Protein 4A6Q (pdb70)

Structure (mmCIF, N/CA/C/O backbone):
data_4A6Q
#
_entry.id   4A6Q
#
_cell.length_a   50.368
_cell.length_b   73.631
_cell.length_c   86.704
_cell.angle_alpha   90.00
_cell.angle_beta   90.00
_cell.angle_gamma   90.00
#
_symmetry.space_group_name_H-M   'I 2 2 2'
#
loop_
_entity.id
_entity.type
_entity.pdbx_description
1 polymer 'HISTONE DEACETYLASE COMPLEX SUBUNIT SAP18'
2 non-polymer 'ISOPROPYL ALCOHOL'
3 non-polymer (4S)-2-METHYL-2,4-PENTANEDIOL
4 water water
#
loop_
_atom_site.group_PDB
_atom_site.id
_atom_site.type_symbol
_atom_site.label_atom_id
_atom_site.label_alt_id
_atom_site.label_comp_id
_atom_site.label_asym_id
_atom_site.label_entity_id
_atom_site.label_seq_id
_atom_site.pdbx_PDB_ins_code
_atom_site.Cartn_x
_atom_site.Cartn_y
_atom_site.Cartn_z
_atom_site.occupancy
_atom_site.B_iso_or_equiv
_atom_site.auth_seq_id
_atom_site.auth_comp_id
_atom_site.auth_asym_id
_atom_site.auth_atom_id
_atom_site.pdbx_PDB_model_num
ATOM 1 N N . GLY A 1 1 ? 14.597 52.274 42.686 1.00 42.55 1 GLY A N 1
ATOM 2 C CA . GLY A 1 1 ? 15.459 52.680 41.585 1.00 41.13 1 GLY A CA 1
ATOM 3 C C . GLY A 1 1 ? 15.378 54.158 41.239 1.00 40.01 1 GLY A C 1
ATOM 4 O O . GLY A 1 1 ? 14.542 54.881 41.791 1.00 41.12 1 GLY A O 1
ATOM 5 N N . PRO A 1 2 ? 16.253 54.615 40.324 1.00 35.11 2 PRO A N 1
ATOM 6 C CA . PRO A 1 2 ? 16.268 56.000 39.844 1.00 35.05 2 PRO A CA 1
ATOM 7 C C . PRO A 1 2 ? 14.925 56.414 39.255 1.00 31.39 2 PRO A C 1
ATOM 8 O O . PRO A 1 2 ? 14.196 55.605 38.647 1.00 28.32 2 PRO A O 1
ATOM 12 N N . ASP A 1 3 ? 14.575 57.668 39.492 1.00 30.01 3 ASP A N 1
ATOM 13 C CA . ASP A 1 3 ? 13.308 58.161 39.003 1.00 33.08 3 ASP A CA 1
ATOM 14 C C . ASP A 1 3 ? 13.489 58.979 37.753 1.00 21.06 3 ASP A C 1
ATOM 15 O O . ASP A 1 3 ? 14.504 59.652 37.533 1.00 20.67 3 ASP A O 1
ATOM 20 N N . SER A 1 4 ? 12.447 58.938 36.951 1.00 24.27 4 SER A N 1
ATOM 21 C CA . SER A 1 4 ? 12.341 59.831 35.837 1.00 19.94 4 SER A CA 1
ATOM 22 C C . SER A 1 4 ? 12.124 61.235 36.361 1.00 19.32 4 SER A C 1
ATOM 23 O O . SER A 1 4 ? 11.576 61.429 37.463 1.00 20.73 4 SER A O 1
ATOM 39 N N . ARG A 1 6 ? 11.542 65.646 35.098 1.00 18.84 6 ARG A N 1
ATOM 40 C CA . ARG A 1 6 ? 11.434 66.671 34.109 1.00 16.94 6 ARG A CA 1
ATOM 41 C C . ARG A 1 6 ? 12.791 67.340 33.872 1.00 19.20 6 ARG A C 1
ATOM 42 O O . ARG A 1 6 ? 13.533 67.600 34.813 1.00 22.60 6 ARG A O 1
ATOM 50 N N . VAL A 1 7 ? 13.133 67.566 32.616 1.00 16.06 7 VAL A N 1
ATOM 51 C CA . VAL A 1 7 ? 14.365 68.270 32.237 1.00 16.95 7 VAL A CA 1
ATOM 52 C C . VAL A 1 7 ? 14.384 69.735 32.727 1.00 22.51 7 VAL A C 1
ATOM 53 O O . VAL A 1 7 ? 13.378 70.423 32.621 1.00 23.81 7 VAL A O 1
ATOM 57 N N . THR A 1 8 ? 15.510 70.191 33.291 1.00 26.60 8 THR A N 1
ATOM 58 C CA . THR A 1 8 ? 15.644 71.597 33.711 1.00 28.19 8 THR A CA 1
ATOM 59 C C . THR A 1 8 ? 15.793 72.516 32.497 1.00 29.96 8 THR A C 1
ATOM 60 O O . THR A 1 8 ? 16.183 72.068 31.421 1.00 29.55 8 THR A O 1
ATOM 64 N N . GLN A 1 9 ? 15.501 73.805 32.663 1.00 34.50 9 GLN A N 1
ATOM 65 C CA . GLN A 1 9 ? 15.494 74.723 31.528 1.00 37.40 9 GLN A CA 1
ATOM 66 C C . GLN A 1 9 ? 16.813 74.796 30.753 1.00 36.27 9 GLN A C 1
ATOM 67 O O . GLN A 1 9 ? 16.808 74.982 29.544 1.00 36.43 9 GLN A O 1
ATOM 69 N N . GLU A 1 10 ? 17.936 74.634 31.445 1.00 39.25 10 GLU A N 1
ATOM 70 C CA . GLU A 1 10 ? 19.240 74.780 30.804 1.00 38.98 10 GLU A CA 1
ATOM 71 C C . GLU A 1 10 ? 19.531 73.632 29.845 1.00 36.03 10 GLU A C 1
ATOM 72 O O . GLU A 1 10 ? 20.278 73.791 28.878 1.00 37.59 10 GLU A O 1
ATOM 74 N N . GLU A 1 11 ? 18.916 72.480 30.107 1.00 26.74 11 GLU A N 1
ATOM 75 C CA . GLU A 1 11 ? 19.157 71.282 29.320 1.00 29.75 11 GLU A CA 1
ATOM 76 C C . GLU A 1 11 ? 18.044 70.978 28.326 1.00 25.52 11 GLU A C 1
ATOM 77 O O . GLU A 1 11 ? 18.072 69.934 27.669 1.00 28.39 11 GLU A O 1
ATOM 83 N N . ILE A 1 12 ? 17.079 71.890 28.206 1.00 24.57 12 ILE A N 1
ATOM 84 C CA . ILE A 1 12 ? 15.966 71.695 27.267 1.00 26.20 12 ILE A CA 1
ATOM 85 C C . ILE A 1 12 ? 16.451 71.704 25.820 1.00 26.21 12 ILE A C 1
ATOM 86 O O . ILE A 1 12 ? 17.172 72.622 25.416 1.00 30.98 12 ILE A O 1
ATOM 91 N N . LYS A 1 13 ? 16.061 70.692 25.050 1.00 22.83 13 LYS A N 1
ATOM 92 C CA . LYS A 1 13 ? 16.412 70.595 23.633 1.00 24.25 13 LYS A CA 1
ATOM 93 C C . LYS A 1 13 ? 15.490 71.487 22.798 1.00 25.17 13 LYS A C 1
ATOM 94 O O . LYS A 1 13 ? 14.293 71.219 22.701 1.00 23.02 13 LYS A O 1
ATOM 96 N N . LYS A 1 14 ? 16.045 72.540 22.199 1.00 25.12 14 LYS A N 1
ATOM 97 C CA . LYS A 1 14 ? 15.255 73.508 21.432 1.00 24.87 14 LYS A CA 1
ATOM 98 C C . LYS A 1 14 ? 15.269 73.199 19.930 1.00 25.59 14 LYS A C 1
ATOM 99 O O . LYS A 1 14 ? 16.262 72.690 19.405 1.00 29.63 14 LYS A O 1
ATOM 101 N N . GLU A 1 15 ? 14.179 73.514 19.237 1.00 22.39 15 GLU A N 1
ATOM 102 C CA . GLU A 1 15 ? 14.145 73.434 17.775 1.00 20.80 15 GLU A CA 1
ATOM 103 C C . GLU A 1 15 ? 15.023 74.528 17.157 1.00 21.83 15 GLU A C 1
ATOM 104 O O . GLU A 1 15 ? 15.298 75.543 17.791 1.00 23.39 15 GLU A O 1
ATOM 110 N N . PRO A 1 16 ? 15.481 74.318 15.908 1.00 24.27 16 PRO A N 1
ATOM 111 C CA . PRO A 1 16 ? 16.194 75.366 15.159 1.00 24.47 16 PRO A CA 1
ATOM 112 C C . PRO A 1 16 ? 15.337 76.633 15.011 1.00 22.28 16 PRO A C 1
ATOM 113 O O . PRO A 1 16 ? 14.102 76.536 14.955 1.00 22.48 16 PRO A O 1
ATOM 117 N N . GLU A 1 17 ? 15.968 77.805 14.964 1.00 22.05 17 GLU A N 1
ATOM 118 C CA . GLU A 1 17 ? 15.185 79.021 14.784 1.00 21.71 17 GLU A CA 1
ATOM 119 C C . GLU A 1 17 ? 14.530 79.021 13.397 1.00 18.23 17 GLU A C 1
ATOM 120 O O . GLU A 1 17 ? 15.017 78.386 12.447 1.00 20.67 17 GLU A O 1
ATOM 126 N N . LYS A 1 18 ? 13.414 79.732 13.303 1.00 19.29 18 LYS A N 1
ATOM 127 C CA . LYS A 1 18 ? 12.594 79.740 12.106 1.00 18.96 18 LYS A CA 1
ATOM 128 C C . LYS A 1 18 ? 12.413 81.169 11.644 1.00 16.47 18 LYS A C 1
ATOM 129 O O . LYS A 1 18 ? 12.458 82.105 12.441 1.00 18.19 18 LYS A O 1
ATOM 135 N N . PRO A 1 19 ? 12.219 81.362 10.334 1.00 17.89 19 PRO A N 1
ATOM 136 C CA . PRO A 1 19 ? 11.940 82.720 9.877 1.00 14.36 19 PRO A CA 1
ATOM 137 C C . PRO A 1 19 ? 10.584 83.203 10.354 1.00 14.97 19 PRO A C 1
ATOM 138 O O . PRO A 1 19 ? 9.711 82.394 10.603 1.00 19.84 19 PRO A O 1
ATOM 142 N N . ILE A 1 20 ? 10.435 84.514 10.452 1.00 13.38 20 ILE A N 1
ATOM 143 C CA . ILE A 1 20 ? 9.152 85.161 10.779 1.00 12.90 20 ILE A CA 1
ATOM 144 C C . ILE A 1 20 ? 8.346 85.388 9.507 1.00 15.41 20 ILE A C 1
ATOM 145 O O . ILE A 1 20 ? 8.900 85.733 8.466 1.00 16.36 20 ILE A O 1
ATOM 150 N N . ASP A 1 21 ? 7.025 85.174 9.568 1.00 15.35 21 ASP A N 1
ATOM 151 C CA . ASP A 1 21 ? 6.151 85.546 8.445 1.00 13.70 21 ASP A CA 1
ATOM 152 C C . ASP A 1 21 ? 5.904 87.042 8.572 1.00 14.30 21 ASP A C 1
ATOM 153 O O . ASP A 1 21 ? 4.997 87.476 9.271 1.00 14.03 21 ASP A O 1
ATOM 158 N N . ARG A 1 22 ? 6.758 87.840 7.945 1.00 11.79 22 ARG A N 1
ATOM 159 C CA . ARG A 1 22 ? 6.744 89.281 8.121 1.00 10.94 22 ARG A CA 1
ATOM 160 C C . ARG A 1 22 ? 5.468 89.929 7.595 1.00 15.23 22 ARG A C 1
ATOM 161 O O . ARG A 1 22 ? 5.006 90.960 8.104 1.00 17.16 22 ARG A O 1
ATOM 169 N N . GLU A 1 23 ? 4.871 89.307 6.587 1.00 14.59 23 GLU A N 1
ATOM 170 C CA . GLU A 1 23 ? 3.616 89.836 6.063 1.00 16.18 23 GLU A CA 1
ATOM 171 C C . GLU A 1 23 ? 2.470 89.733 7.071 1.00 17.77 23 GLU A C 1
ATOM 172 O O . GLU A 1 23 ? 1.538 90.529 7.020 1.00 22.03 23 GLU A O 1
ATOM 174 N N . LYS A 1 24 ? 2.522 88.750 7.956 1.00 11.96 24 LYS A N 1
ATOM 175 C CA . LYS A 1 24 ? 1.437 88.544 8.932 1.00 9.38 24 LYS A CA 1
ATOM 176 C C . LYS A 1 24 ? 1.828 88.935 10.349 1.00 10.95 24 LYS A C 1
ATOM 177 O O . LYS A 1 24 ? 1.107 88.653 11.267 1.00 12.45 24 LYS A O 1
ATOM 183 N N . THR A 1 25 ? 2.961 89.599 10.525 1.00 11.44 25 THR A N 1
ATOM 184 C CA . THR A 1 25 ? 3.426 89.965 11.866 1.00 9.91 25 THR A CA 1
ATOM 185 C C . THR A 1 25 ? 3.677 91.458 11.883 1.00 9.17 25 THR A C 1
ATOM 186 O O . THR A 1 25 ? 4.416 91.973 11.042 1.00 12.84 25 THR A O 1
ATOM 190 N N . CYS A 1 26 ? 3.065 92.169 12.813 1.00 10.99 26 CYS A N 1
ATOM 191 C CA A CYS A 1 26 ? 3.323 93.596 12.917 0.50 10.89 26 CYS A CA 1
ATOM 192 C CA B CYS A 1 26 ? 3.324 93.607 12.956 0.50 10.92 26 CYS A CA 1
ATOM 193 C C . CYS A 1 26 ? 4.781 93.794 13.327 1.00 11.70 26 CYS A C 1
ATOM 194 O O . CYS A 1 26 ? 5.294 93.097 14.201 1.00 13.28 26 CYS A O 1
ATOM 199 N N . PRO A 1 27 ? 5.476 94.740 12.671 1.00 13.12 27 PRO A N 1
ATOM 200 C CA . PRO A 1 27 ? 6.873 94.948 13.053 1.00 11.45 27 PRO A CA 1
ATOM 201 C C . PRO A 1 27 ? 7.004 95.565 14.442 1.00 12.45 27 PRO A C 1
ATOM 202 O O . PRO A 1 27 ? 6.086 96.227 14.964 1.00 13.04 27 PRO A O 1
ATOM 206 N N . LEU A 1 28 ? 8.163 95.319 15.038 1.00 11.42 28 LEU A N 1
ATOM 207 C CA . LEU A 1 28 ? 8.538 95.921 16.288 1.00 11.65 28 LEU A CA 1
ATOM 208 C C . LEU A 1 28 ? 9.296 97.218 16.015 1.00 10.16 28 LEU A C 1
ATOM 209 O O . LEU A 1 28 ? 9.880 97.396 14.938 1.00 11.01 28 LEU A O 1
ATOM 214 N N . LEU A 1 29 ? 9.261 98.124 16.964 1.00 11.97 29 LEU A N 1
ATOM 215 C CA . LEU A 1 29 ? 10.024 99.361 16.856 1.00 10.66 29 LEU A CA 1
ATOM 216 C C . LEU A 1 29 ? 11.329 99.141 17.606 1.00 11.32 29 LEU A C 1
ATOM 217 O O . LEU A 1 29 ? 11.337 98.957 18.826 1.00 14.40 29 LEU A O 1
ATOM 222 N N . LEU A 1 30 ? 12.434 99.164 16.862 1.00 11.64 30 LEU A N 1
ATOM 223 C CA . LEU A 1 30 ? 13.774 98.931 17.417 1.00 12.16 30 LEU A CA 1
ATOM 224 C C . LEU A 1 30 ? 14.486 100.277 17.598 1.00 10.83 30 LEU A C 1
ATOM 225 O O . LEU A 1 30 ? 14.566 101.047 16.671 1.00 12.41 30 LEU A O 1
ATOM 230 N N . ARG A 1 31 ? 14.991 100.533 18.801 1.00 10.64 31 ARG A N 1
ATOM 231 C CA . ARG A 1 31 ? 15.727 101.775 19.097 1.00 9.98 31 ARG A CA 1
ATOM 232 C C . ARG A 1 31 ? 17.220 101.455 19.086 1.00 13.02 31 ARG A C 1
ATOM 233 O O . ARG A 1 31 ? 17.689 100.604 19.859 1.00 12.26 31 ARG A O 1
ATOM 241 N N . VAL A 1 32 ? 17.940 102.092 18.168 1.00 11.34 32 VAL A N 1
ATOM 242 C CA . VAL A 1 32 ? 19.361 101.801 17.947 1.00 10.15 32 VAL A CA 1
ATOM 243 C C . VAL A 1 32 ? 20.177 103.021 18.321 1.00 13.01 32 VAL A C 1
ATOM 244 O O . VAL A 1 32 ? 19.885 104.130 17.881 1.00 15.59 32 VAL A O 1
ATOM 248 N N . PHE A 1 33 ? 21.169 102.819 19.178 1.00 9.99 33 PHE A N 1
ATOM 249 C CA . PHE A 1 33 ? 22.064 103.876 19.566 1.00 7.87 33 PHE A CA 1
ATOM 250 C C . PHE A 1 33 ? 23.401 103.539 18.961 1.00 9.90 33 PHE A C 1
ATOM 251 O O . PHE A 1 33 ? 23.708 102.361 18.790 1.00 11.88 33 PHE A O 1
ATOM 259 N N . THR A 1 34 ? 24.152 104.564 18.610 1.00 10.42 34 THR A N 1
ATOM 260 C CA . THR A 1 34 ? 25.431 104.335 17.925 1.00 9.36 34 THR A CA 1
ATOM 261 C C . THR A 1 34 ? 26.531 105.181 18.552 1.00 10.12 34 THR A C 1
ATOM 262 O O . THR A 1 34 ? 26.273 106.236 19.135 1.00 12.71 34 THR A O 1
ATOM 266 N N . THR A 1 35 ? 27.766 104.698 18.436 1.00 10.78 35 THR A N 1
ATOM 267 C CA . THR A 1 35 ? 28.921 105.497 18.839 1.00 10.42 35 THR A CA 1
ATOM 268 C C . THR A 1 35 ? 29.959 105.527 17.739 1.00 11.14 35 THR A C 1
ATOM 269 O O . THR A 1 35 ? 29.963 104.673 16.847 1.00 12.07 35 THR A O 1
ATOM 273 N N . ASN A 1 36 ? 30.849 106.524 17.828 1.00 10.18 36 ASN A N 1
ATOM 274 C CA . ASN A 1 36 ? 32.049 106.551 16.966 1.00 13.33 36 ASN A CA 1
ATOM 275 C C . ASN A 1 36 ? 33.346 106.795 17.728 1.00 15.65 36 ASN A C 1
ATOM 276 O O . ASN A 1 36 ? 34.338 107.220 17.144 1.00 18.80 36 ASN A O 1
ATOM 281 N N . ASN A 1 37 ? 33.337 106.497 19.021 1.00 14.89 37 ASN A N 1
ATOM 282 C CA . ASN A 1 37 ? 34.514 106.679 19.872 1.00 15.51 37 ASN A CA 1
ATOM 283 C C . ASN A 1 37 ? 35.298 105.405 20.100 1.00 19.99 37 ASN A C 1
ATOM 284 O O . ASN A 1 37 ? 36.289 105.396 20.835 1.00 21.84 37 ASN A O 1
ATOM 289 N N . GLY A 1 38 ? 34.843 104.314 19.520 1.00 16.57 38 GLY A N 1
ATOM 290 C CA . GLY A 1 38 ? 35.534 103.044 19.664 1.00 18.10 38 GLY A CA 1
ATOM 291 C C . GLY A 1 38 ? 35.014 102.110 20.741 1.00 21.64 38 GLY A C 1
ATOM 292 O O . GLY A 1 38 ? 35.582 101.033 20.951 1.00 24.33 38 GLY A O 1
ATOM 293 N N . ARG A 1 39 ? 33.953 102.504 21.438 1.00 16.59 39 ARG A N 1
ATOM 294 C CA . ARG A 1 39 ? 33.392 101.632 22.461 1.00 20.19 39 ARG A CA 1
ATOM 295 C C . ARG A 1 39 ? 31.901 101.795 22.560 1.00 16.25 39 ARG A C 1
ATOM 296 O O . ARG A 1 39 ? 31.340 102.741 22.005 1.00 14.65 39 ARG A O 1
ATOM 304 N N . HIS A 1 40 ? 31.261 100.837 23.221 1.00 14.44 40 HIS A N 1
ATOM 305 C CA . HIS A 1 40 ? 29.835 100.963 23.478 1.00 13.16 40 HIS A CA 1
ATOM 306 C C . HIS A 1 40 ? 29.532 102.115 24.420 1.00 13.61 40 HIS A C 1
ATOM 307 O O . HIS A 1 40 ? 30.386 102.565 25.194 1.00 14.66 40 HIS A O 1
ATOM 314 N N . HIS A 1 41 ? 28.307 102.602 24.360 1.00 11.84 41 HIS A N 1
ATOM 315 C CA . HIS A 1 41 ? 27.824 103.487 25.383 1.00 11.85 41 HIS A CA 1
ATOM 316 C C . HIS A 1 41 ? 27.997 102.821 26.755 1.00 15.40 41 HIS A C 1
ATOM 317 O O . HIS A 1 41 ? 27.860 101.602 26.895 1.00 15.05 41 HIS A O 1
ATOM 324 N N . ARG A 1 42 ? 28.305 103.637 27.747 1.00 16.85 42 ARG A N 1
ATOM 325 C CA . ARG A 1 42 ? 28.389 103.152 29.115 1.00 17.96 42 ARG A CA 1
ATOM 326 C C . ARG A 1 42 ? 26.989 103.016 29.707 1.00 17.03 42 ARG A C 1
ATOM 327 O O . ARG A 1 42 ? 26.064 103.704 29.280 1.00 16.26 42 ARG A O 1
ATOM 343 N N . ASP A 1 44 ? 25.915 104.008 32.522 1.00 18.21 44 ASP A N 1
ATOM 344 C CA . ASP A 1 44 ? 25.496 105.269 33.127 1.00 22.45 44 ASP A CA 1
ATOM 345 C C . ASP A 1 44 ? 24.759 106.181 32.141 1.00 24.36 44 ASP A C 1
ATOM 346 O O . ASP A 1 44 ? 24.030 107.081 32.547 1.00 29.12 44 ASP A O 1
ATOM 351 N N . GLU A 1 45 ? 24.925 105.940 30.844 1.00 21.06 45 GLU A N 1
ATOM 352 C CA . GLU A 1 45 ? 24.235 106.738 29.840 1.00 20.89 45 GLU A CA 1
ATOM 353 C C . GLU A 1 45 ? 22.795 106.244 29.641 1.00 22.13 45 GLU A C 1
ATOM 354 O O . GLU A 1 45 ? 22.032 106.861 28.910 1.00 24.04 45 GLU A O 1
ATOM 360 N N . PHE A 1 46 ? 22.445 105.125 30.276 1.00 19.75 46 PHE A N 1
ATOM 361 C CA . PHE A 1 46 ? 21.078 104.584 30.221 1.00 18.46 46 PHE A CA 1
ATOM 362 C C . PHE A 1 46 ? 20.371 104.620 31.588 1.00 25.58 46 PHE A C 1
ATOM 363 O O . PHE A 1 46 ? 19.289 104.037 31.770 1.00 26.08 46 PHE A O 1
ATOM 371 N N . SER A 1 47 ? 20.966 105.333 32.540 1.00 23.49 47 SER A N 1
ATOM 372 C CA . SER A 1 47 ? 20.460 105.342 33.902 1.00 22.27 47 SER A CA 1
ATOM 373 C C . SER A 1 47 ? 19.504 106.504 34.170 1.00 23.67 47 SER A C 1
ATOM 374 O O . SER A 1 47 ? 19.394 107.438 33.376 1.00 21.67 47 SER A O 1
ATOM 377 N N . ARG A 1 48 ? 18.829 106.421 35.312 1.00 23.97 48 ARG A N 1
ATOM 378 C CA . ARG A 1 48 ? 17.977 107.497 35.823 1.00 28.53 48 ARG A CA 1
ATOM 379 C C . ARG A 1 48 ? 16.929 107.948 34.830 1.00 29.97 48 ARG A C 1
ATOM 380 O O . ARG A 1 48 ? 16.601 109.134 34.770 1.00 33.48 48 ARG A O 1
ATOM 388 N N . GLY A 1 49 ? 16.409 107.007 34.045 1.00 31.19 49 GLY A N 1
ATOM 389 C CA . GLY A 1 49 ? 15.374 107.304 33.075 1.00 29.88 49 GLY A CA 1
ATOM 390 C C . GLY A 1 49 ? 15.853 107.939 31.778 1.00 27.54 49 GLY A C 1
ATOM 391 O O . GLY A 1 49 ? 15.039 108.368 30.968 1.00 29.44 49 GLY A O 1
ATOM 392 N N . ASN A 1 50 ? 17.168 108.002 31.574 1.00 21.43 50 ASN A N 1
ATOM 393 C CA . ASN A 1 50 ? 17.692 108.646 30.368 1.00 22.90 50 ASN A CA 1
ATOM 394 C C . ASN A 1 50 ? 18.220 107.663 29.336 1.00 22.06 50 ASN A C 1
ATOM 395 O O . ASN A 1 50 ? 18.538 106.527 29.658 1.00 21.21 50 ASN A O 1
ATOM 400 N N . VAL A 1 51 ? 18.295 108.119 28.088 1.00 18.41 51 VAL A N 1
ATOM 401 C CA . VAL A 1 51 ? 18.988 107.406 27.020 1.00 16.60 51 VAL A CA 1
ATOM 402 C C . VAL A 1 51 ? 19.869 108.444 26.323 1.00 16.80 51 VAL A C 1
ATOM 403 O O . VAL A 1 51 ? 19.641 109.649 26.498 1.00 17.54 51 VAL A O 1
ATOM 407 N N . PRO A 1 52 ? 20.872 107.999 25.546 1.00 17.14 52 PRO A N 1
ATOM 408 C CA . PRO A 1 52 ? 21.645 108.950 24.719 1.00 17.41 52 PRO A CA 1
ATOM 409 C C . PRO A 1 52 ? 20.728 109.833 23.856 1.00 15.23 52 PRO A C 1
ATOM 410 O O . PRO A 1 52 ? 19.666 109.407 23.437 1.00 17.15 52 PRO A O 1
ATOM 414 N N . SER A 1 53 ? 21.141 111.079 23.633 1.00 16.22 53 SER A N 1
ATOM 415 C CA . SER A 1 53 ? 20.312 112.077 22.963 1.00 17.05 53 SER A CA 1
ATOM 416 C C . SER A 1 53 ? 20.324 111.943 21.439 1.00 16.68 53 SER A C 1
ATOM 417 O O . SER A 1 53 ? 19.713 112.755 20.746 1.00 17.04 53 SER A O 1
ATOM 420 N N . SER A 1 54 ? 21.016 110.939 20.906 1.00 15.22 54 SER A N 1
ATOM 421 C CA . SER A 1 54 ? 20.919 110.587 19.493 1.00 12.90 54 SER A CA 1
ATOM 422 C C . SER A 1 54 ? 20.508 109.126 19.375 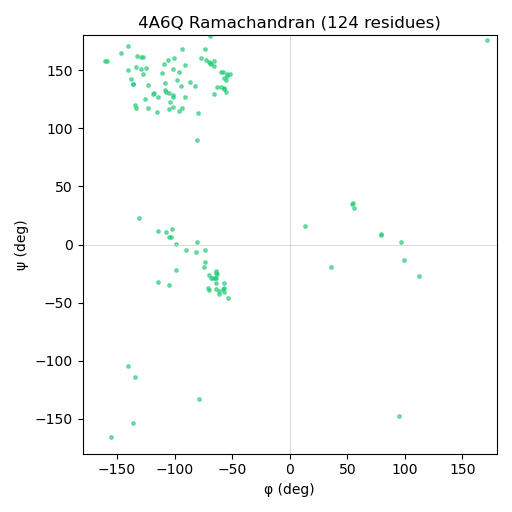1.00 15.83 54 SER A C 1
ATOM 423 O O . SER A 1 54 ? 21.013 108.291 20.113 1.00 16.77 54 SER A O 1
ATOM 426 N N . GLU A 1 55 ? 19.583 108.838 18.458 1.00 14.45 55 GLU A N 1
ATOM 427 C CA . GLU A 1 55 ? 19.140 107.465 18.222 1.00 13.82 55 GLU A CA 1
ATOM 428 C C . GLU A 1 55 ? 18.515 107.304 16.849 1.00 13.71 55 GLU A C 1
ATOM 429 O O . GLU A 1 55 ? 18.075 108.270 16.242 1.00 16.48 55 GLU A O 1
ATOM 435 N N . LEU A 1 56 ? 18.500 106.060 16.355 1.00 10.67 56 LEU A N 1
ATOM 436 C CA . LEU A 1 56 ? 17.877 105.725 15.080 1.00 11.02 56 LEU A CA 1
ATOM 437 C C . LEU A 1 56 ? 16.758 104.744 15.389 1.00 12.47 56 LEU A C 1
ATOM 438 O O . LEU A 1 56 ? 16.980 103.766 16.073 1.00 15.78 56 LEU A O 1
ATOM 443 N N . GLN A 1 57 ? 15.561 104.983 14.875 1.00 11.74 57 GLN A N 1
ATOM 444 C CA . GLN A 1 57 ? 14.468 104.040 15.093 1.00 13.47 57 GLN A CA 1
ATOM 445 C C . GLN A 1 57 ? 14.129 103.292 13.830 1.00 12.76 57 GLN A C 1
ATOM 446 O O . GLN A 1 57 ? 14.123 103.879 12.750 1.00 13.84 57 GLN A O 1
ATOM 452 N N . ILE A 1 58 ? 13.871 101.980 13.962 1.00 11.70 58 ILE A N 1
ATOM 453 C CA . ILE A 1 58 ? 13.688 101.108 12.798 1.00 10.44 58 ILE A CA 1
ATOM 454 C C . ILE A 1 58 ? 12.493 100.192 13.053 1.00 10.82 58 ILE A C 1
ATOM 455 O O . ILE A 1 58 ? 12.303 99.743 14.164 1.00 13.80 58 ILE A O 1
ATOM 460 N N . TYR A 1 59 ? 11.651 99.995 12.034 1.00 10.20 59 TYR A N 1
ATOM 461 C CA . TYR A 1 59 ? 10.624 98.966 12.112 1.00 11.80 59 TYR A CA 1
ATOM 462 C C . TYR A 1 59 ? 11.223 97.699 11.534 1.00 11.44 59 TYR A C 1
ATOM 463 O O . TYR A 1 59 ? 11.688 97.692 10.377 1.00 12.54 59 TYR A O 1
ATOM 472 N N . THR A 1 60 ? 11.167 96.603 12.280 1.00 11.87 60 THR A N 1
ATOM 473 C CA . THR A 1 60 ? 11.769 95.363 11.837 1.00 10.19 60 THR A CA 1
ATOM 474 C C . THR A 1 60 ? 11.069 94.205 12.524 1.00 11.86 60 THR A C 1
ATOM 475 O O . THR A 1 60 ? 9.996 94.384 13.105 1.00 11.48 60 THR A O 1
ATOM 479 N N . TRP A 1 61 ? 11.674 93.026 12.456 1.00 11.25 61 TRP A N 1
ATOM 480 C CA . TRP A 1 61 ? 11.096 91.800 12.999 1.00 10.18 61 TRP A CA 1
ATOM 481 C C . TRP A 1 61 ? 12.154 91.016 13.795 1.00 11.24 61 TRP A C 1
ATOM 482 O O . TRP A 1 61 ? 13.328 91.364 13.767 1.00 11.79 61 TRP A O 1
ATOM 501 N N . ASP A 1 63 ? 13.525 88.247 13.339 1.00 11.58 63 ASP A N 1
ATOM 502 C CA . ASP A 1 63 ? 14.551 87.583 12.507 1.00 13.49 63 ASP A CA 1
ATOM 503 C C . ASP A 1 63 ? 15.418 88.565 11.743 1.00 12.98 63 ASP A C 1
ATOM 504 O O . ASP A 1 63 ? 16.140 88.169 10.804 1.00 14.02 63 ASP A O 1
ATOM 509 N N . ALA A 1 64 ? 15.381 89.838 12.146 1.00 11.04 64 ALA A N 1
ATOM 510 C CA . ALA A 1 64 ? 16.329 90.801 11.609 1.00 11.56 64 ALA A CA 1
ATOM 511 C C . ALA A 1 64 ? 17.774 90.313 11.869 1.00 11.86 64 ALA A C 1
ATOM 512 O O . ALA A 1 64 ? 18.111 89.913 12.986 1.00 13.43 64 ALA A O 1
ATOM 514 N N . THR A 1 65 ? 18.621 90.409 10.845 1.00 9.98 65 THR A N 1
ATOM 515 C CA . THR A 1 65 ? 20.051 90.012 10.963 1.00 10.85 65 THR A CA 1
ATOM 516 C C . THR A 1 65 ? 20.946 91.216 11.146 1.00 10.79 65 THR A C 1
ATOM 517 O O . THR A 1 65 ? 20.565 92.358 10.842 1.00 10.88 65 THR A O 1
ATOM 521 N N . LEU A 1 66 ? 22.147 90.966 11.656 1.00 11.29 66 LEU A N 1
ATOM 522 C CA . LEU A 1 66 ? 23.068 92.087 11.814 1.00 11.04 66 LEU A CA 1
ATOM 523 C C . LEU A 1 66 ? 23.325 92.817 10.481 1.00 11.72 66 LEU A C 1
ATOM 524 O O . LEU A 1 66 ? 23.411 94.072 10.451 1.00 13.13 66 LEU A O 1
ATOM 529 N N . LYS A 1 67 ? 23.473 92.089 9.372 1.00 13.43 67 LYS A N 1
ATOM 530 C CA . LYS A 1 67 ? 23.707 92.713 8.063 1.00 16.16 67 LYS A CA 1
ATOM 531 C C . LYS A 1 67 ? 22.539 93.566 7.589 1.00 14.36 67 LYS A C 1
ATOM 532 O O . LYS A 1 67 ? 22.699 94.652 7.035 1.00 14.81 67 LYS A O 1
ATOM 538 N N . GLU A 1 68 ? 21.320 93.089 7.857 1.00 11.31 68 GLU A N 1
ATOM 539 C CA . GLU A 1 68 ? 20.143 93.852 7.499 1.00 13.51 68 GLU A CA 1
ATOM 540 C C . GLU A 1 68 ? 20.146 95.180 8.235 1.00 13.85 68 GLU A C 1
ATOM 541 O O . GLU A 1 68 ? 19.791 96.233 7.691 1.00 15.12 68 GLU A O 1
ATOM 547 N N . LEU A 1 69 ? 20.501 95.130 9.522 1.00 11.87 69 LEU A N 1
ATOM 548 C CA . LEU A 1 69 ? 20.508 96.345 10.308 1.00 13.41 69 LEU A CA 1
ATOM 549 C C . LEU A 1 69 ? 21.628 97.296 9.938 1.00 14.01 69 LEU A C 1
ATOM 550 O O . LEU A 1 69 ? 21.432 98.500 9.931 1.00 13.40 69 LEU A O 1
ATOM 555 N N . THR A 1 70 ? 22.803 96.776 9.609 1.00 13.91 70 THR A N 1
ATOM 556 C CA . THR A 1 70 ? 23.864 97.711 9.242 1.00 13.79 70 THR A CA 1
ATOM 557 C C . THR A 1 70 ? 23.565 98.415 7.921 1.00 13.23 70 THR A C 1
ATOM 558 O O . THR A 1 70 ? 23.961 99.551 7.730 1.00 13.27 70 THR A O 1
ATOM 562 N N . SER A 1 71 ? 22.831 97.764 7.027 1.00 15.76 71 SER A N 1
ATOM 563 C CA A SER A 1 71 ? 22.411 98.417 5.793 0.50 16.67 71 SER A CA 1
ATOM 564 C CA B SER A 1 71 ? 22.388 98.406 5.795 0.50 16.68 71 SER A CA 1
ATOM 565 C C . SER A 1 71 ? 21.601 99.681 6.076 1.00 17.99 71 SER A C 1
ATOM 566 O O . SER A 1 71 ? 21.789 100.705 5.410 1.00 18.50 71 SER A O 1
ATOM 571 N N . LEU A 1 72 ? 20.723 99.626 7.076 1.00 15.13 72 LEU A N 1
ATOM 572 C CA . LEU A 1 72 ? 19.941 100.806 7.441 1.00 14.26 72 LEU A CA 1
ATOM 573 C C . LEU A 1 72 ? 20.796 101.898 8.088 1.00 16.20 72 LEU A C 1
ATOM 574 O O . LEU A 1 72 ? 20.578 103.091 7.868 1.00 16.70 72 LEU A O 1
ATOM 579 N N . VAL A 1 73 ? 21.749 101.493 8.927 1.00 14.41 73 VAL A N 1
ATOM 580 C CA . VAL A 1 73 ? 22.644 102.453 9.547 1.00 15.60 73 VAL A CA 1
ATOM 581 C C . VAL A 1 73 ? 23.446 103.183 8.464 1.00 14.72 73 VAL A C 1
ATOM 582 O O . VAL A 1 73 ? 23.636 104.404 8.528 1.00 15.48 73 VAL A O 1
ATOM 586 N N . LYS A 1 74 ? 23.873 102.453 7.441 1.00 16.18 74 LYS A N 1
ATOM 587 C CA . LYS A 1 74 ? 24.648 103.079 6.359 1.00 17.38 74 LYS A CA 1
ATOM 588 C C . LYS A 1 74 ? 23.884 104.142 5.558 1.00 18.92 74 LYS A C 1
ATOM 589 O O . LYS A 1 74 ? 24.500 105.069 5.015 1.00 22.64 74 LYS A O 1
ATOM 595 N N . GLU A 1 75 ? 22.566 104.001 5.476 1.00 18.28 75 GLU A N 1
ATOM 596 C CA . GLU A 1 75 ? 21.695 104.998 4.852 1.00 19.00 75 GLU A CA 1
ATOM 597 C C . GLU A 1 75 ? 21.842 106.363 5.516 1.00 22.71 75 GLU A C 1
ATOM 598 O O . GLU A 1 75 ? 21.768 107.387 4.836 1.00 26.60 75 GLU A O 1
ATOM 604 N N . VAL A 1 76 ? 21.991 106.396 6.846 1.00 17.98 76 VAL A N 1
ATOM 605 C CA . VAL A 1 76 ? 22.036 107.687 7.525 1.00 18.97 76 VAL A CA 1
ATOM 606 C C . VAL A 1 76 ? 23.443 108.157 7.842 1.00 18.62 76 VAL A C 1
ATOM 607 O O . VAL A 1 76 ? 23.646 109.337 8.069 1.00 20.90 76 VAL A O 1
ATOM 611 N N . TYR A 1 77 ? 24.408 107.235 7.901 1.00 17.80 77 TYR A N 1
ATOM 612 C CA A TYR A 1 77 ? 25.790 107.586 8.187 0.50 18.79 77 TYR A CA 1
ATOM 613 C CA B TYR A 1 77 ? 25.797 107.604 8.163 0.50 18.34 77 TYR A CA 1
ATOM 614 C C . TYR A 1 77 ? 26.657 107.020 7.061 1.00 19.79 77 TYR A C 1
ATOM 615 O O . TYR A 1 77 ? 27.276 105.975 7.222 1.00 19.30 77 TYR A O 1
ATOM 632 N N . PRO A 1 78 ? 26.687 107.695 5.907 1.00 20.37 78 PRO A N 1
ATOM 633 C CA . PRO A 1 78 ? 27.308 107.137 4.699 1.00 22.56 78 PRO A CA 1
ATOM 634 C C . PRO A 1 78 ? 28.812 106.884 4.789 1.00 23.62 78 PRO A C 1
ATOM 635 O O . PRO A 1 78 ? 29.296 106.036 4.038 1.00 25.91 78 PRO A O 1
ATOM 639 N N . GLU A 1 79 ? 29.524 107.559 5.688 1.00 20.26 79 GLU A N 1
ATOM 640 C CA . GLU A 1 79 ? 30.957 107.316 5.854 1.00 26.87 79 GLU A CA 1
ATOM 641 C C . GLU A 1 79 ? 31.176 105.886 6.310 1.00 23.93 79 GLU A C 1
ATOM 642 O O . GLU A 1 79 ? 32.225 105.297 6.058 1.00 25.37 79 GLU A O 1
ATOM 644 N N . ALA A 1 80 ? 30.173 105.317 6.964 1.00 20.92 80 ALA A N 1
ATOM 645 C CA . ALA A 1 80 ? 30.279 103.947 7.441 1.00 19.04 80 ALA A CA 1
ATOM 646 C C . ALA A 1 80 ? 30.182 102.928 6.326 1.00 18.36 80 ALA A C 1
ATOM 647 O O . ALA A 1 80 ? 30.305 101.723 6.576 1.00 17.82 80 ALA A O 1
ATOM 649 N N . ARG A 1 81 ? 29.928 103.376 5.094 1.00 17.95 81 ARG A N 1
ATOM 650 C CA . ARG A 1 81 ? 29.937 102.443 3.966 1.00 19.27 81 ARG A CA 1
ATOM 651 C C . ARG A 1 81 ? 31.343 102.021 3.548 1.00 21.29 81 ARG A C 1
ATOM 652 O O . ARG A 1 81 ? 31.481 101.009 2.866 1.00 24.82 81 ARG A O 1
ATOM 660 N N . LYS A 1 82 ? 32.361 102.791 3.938 1.00 18.10 82 LYS A N 1
ATOM 661 C CA A LYS A 1 82 ? 33.726 102.526 3.494 0.50 19.70 82 LYS A CA 1
ATOM 662 C CA B LYS A 1 82 ? 33.741 102.528 3.513 0.50 19.63 82 LYS A CA 1
ATOM 663 C C . LYS A 1 82 ? 34.136 101.090 3.823 1.00 21.01 82 LYS A C 1
ATOM 664 O O . LYS A 1 82 ? 33.915 100.612 4.937 1.00 18.64 82 LYS A O 1
ATOM 675 N N . LYS A 1 83 ? 34.711 100.403 2.841 1.00 19.43 83 LYS A N 1
ATOM 676 C CA . LYS A 1 83 ? 35.040 98.991 2.981 1.00 17.89 83 LYS A CA 1
ATOM 677 C C . LYS A 1 83 ? 35.920 98.810 4.218 1.00 16.75 83 LYS A C 1
ATOM 678 O O . LYS A 1 83 ? 36.875 99.559 4.449 1.00 19.33 83 LYS A O 1
ATOM 680 N N . GLY A 1 84 ? 35.557 97.846 5.050 1.00 19.12 84 GLY A N 1
ATOM 681 C CA . GLY A 1 84 ? 36.344 97.620 6.242 1.00 14.84 84 GLY A CA 1
ATOM 682 C C . GLY A 1 84 ? 35.798 98.226 7.518 1.00 14.92 84 GLY A C 1
ATOM 683 O O . GLY A 1 84 ? 36.323 97.933 8.594 1.00 15.52 84 GLY A O 1
ATOM 684 N N . THR A 1 85 ? 34.820 99.116 7.400 1.00 13.05 85 THR A N 1
ATOM 685 C CA . THR A 1 85 ? 34.224 99.723 8.588 1.00 11.91 85 THR A CA 1
ATOM 686 C C . THR A 1 85 ? 33.632 98.623 9.454 1.00 15.76 85 THR A C 1
ATOM 687 O O . THR A 1 85 ? 32.973 97.732 8.951 1.00 14.06 85 THR A O 1
ATOM 691 N N . HIS A 1 86 ? 33.873 98.699 10.768 1.00 12.60 86 HIS A N 1
ATOM 692 C CA . HIS A 1 86 ? 33.496 97.636 11.687 1.00 12.35 86 HIS A CA 1
ATOM 693 C C . HIS A 1 86 ? 32.309 98.062 12.539 1.00 12.78 86 HIS A C 1
ATOM 694 O O . HIS A 1 86 ? 32.262 99.171 13.058 1.00 12.08 86 HIS A O 1
ATOM 701 N N . PHE A 1 87 ? 31.316 97.184 12.601 1.00 9.94 87 PHE A N 1
ATOM 702 C CA . PHE A 1 87 ? 30.127 97.430 13.419 1.00 11.03 87 PHE A CA 1
ATOM 703 C C . PHE A 1 87 ? 30.027 96.421 14.539 1.00 12.17 87 PHE A C 1
ATOM 704 O O . PHE A 1 87 ? 29.853 95.228 14.284 1.00 13.62 87 PHE A O 1
ATOM 712 N N . ASN A 1 88 ? 30.158 96.872 15.787 1.00 11.17 88 ASN A N 1
ATOM 713 C CA . ASN A 1 88 ? 30.110 95.971 16.921 1.00 10.57 88 ASN A CA 1
ATOM 714 C C . ASN A 1 88 ? 28.781 96.120 17.632 1.00 9.26 88 ASN A C 1
ATOM 715 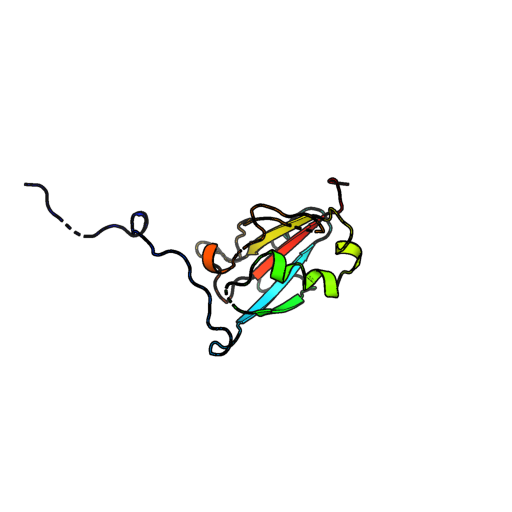O O . ASN A 1 88 ? 28.458 97.191 18.120 1.00 11.09 88 ASN A O 1
ATOM 720 N N . PHE A 1 89 ? 27.993 95.051 17.644 1.00 9.42 89 PHE A N 1
ATOM 721 C CA . PHE A 1 89 ? 26.623 95.119 18.202 1.00 8.29 89 PHE A CA 1
ATOM 722 C C . PHE A 1 89 ? 26.551 94.602 19.638 1.00 9.64 89 PHE A C 1
ATOM 723 O O . PHE A 1 89 ? 27.147 93.551 19.964 1.00 10.39 89 PHE A O 1
ATOM 731 N N . ALA A 1 90 ? 25.736 95.269 20.452 1.00 9.40 90 ALA A N 1
ATOM 732 C CA . ALA A 1 90 ? 25.455 94.822 21.804 1.00 8.66 90 ALA A CA 1
ATOM 733 C C . ALA A 1 90 ? 23.985 95.065 22.107 1.00 9.93 90 ALA A C 1
ATOM 734 O O . ALA A 1 90 ? 23.412 96.011 21.579 1.00 11.48 90 ALA A O 1
ATOM 736 N N . ILE A 1 91 ? 23.398 94.238 22.966 1.00 9.94 91 ILE A N 1
ATOM 737 C CA . ILE A 1 91 ? 22.023 94.470 23.438 1.00 7.09 91 ILE A CA 1
ATOM 738 C C . ILE A 1 91 ? 22.096 95.081 24.822 1.00 8.63 91 ILE A C 1
ATOM 739 O O . ILE A 1 91 ? 22.868 94.631 25.681 1.00 10.90 91 ILE A O 1
ATOM 744 N N . VAL A 1 92 ? 21.384 96.191 24.993 1.00 8.57 92 VAL A N 1
ATOM 745 C CA . VAL A 1 92 ? 21.279 96.881 26.274 1.00 7.61 92 VAL A CA 1
ATOM 746 C C . VAL A 1 92 ? 19.908 96.555 26.850 1.00 10.67 92 VAL A C 1
ATOM 747 O O . VAL A 1 92 ? 18.892 96.811 26.204 1.00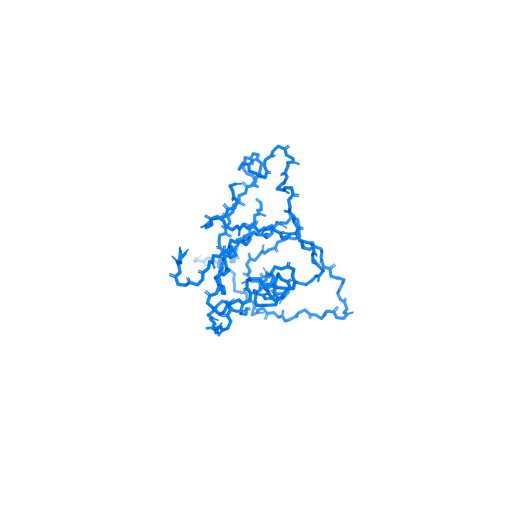 10.43 92 VAL A O 1
ATOM 751 N N . PHE A 1 93 ? 19.865 95.981 28.047 1.00 10.31 93 PHE A N 1
ATOM 752 C CA . PHE A 1 93 ? 18.645 95.406 28.581 1.00 10.23 93 PHE A CA 1
ATOM 753 C C . PHE A 1 93 ? 18.508 95.704 30.048 1.00 11.61 93 PHE A C 1
ATOM 754 O O . PHE A 1 93 ? 19.476 95.933 30.755 1.00 12.31 93 PHE A O 1
ATOM 775 N N . ASP A 1 95 ? 18.349 95.796 33.904 1.00 11.87 95 ASP A N 1
ATOM 776 C CA . ASP A 1 95 ? 18.997 95.085 34.994 1.00 13.22 95 ASP A CA 1
ATOM 777 C C . ASP A 1 95 ? 17.914 94.694 36.008 1.00 13.26 95 ASP A C 1
ATOM 778 O O . ASP A 1 95 ? 17.221 95.550 36.543 1.00 16.04 95 ASP A O 1
ATOM 783 N N . LEU A 1 96 ? 17.774 93.397 36.239 1.00 13.27 96 LEU A N 1
ATOM 784 C CA . LEU A 1 96 ? 16.731 92.903 37.126 1.00 14.72 96 LEU A CA 1
ATOM 785 C C . LEU A 1 96 ? 17.172 92.793 38.580 1.00 18.37 96 LEU A C 1
ATOM 786 O O . LEU A 1 96 ? 16.367 92.466 39.450 1.00 23.23 96 LEU A O 1
ATOM 791 N N . LYS A 1 97 ? 18.443 93.060 38.843 1.00 16.73 97 LYS A N 1
ATOM 792 C CA . LYS A 1 97 ? 18.917 92.965 40.219 1.00 16.55 97 LYS A CA 1
ATOM 793 C C . LYS A 1 97 ? 19.099 94.349 40.816 1.00 20.77 97 LYS A C 1
ATOM 794 O O . LYS A 1 97 ? 18.898 94.545 42.026 1.00 26.12 97 LYS A O 1
ATOM 800 N N . ARG A 1 98 ? 19.520 95.292 39.991 1.00 18.41 98 ARG A N 1
ATOM 801 C CA A ARG A 1 98 ? 19.823 96.656 40.420 0.50 20.79 98 ARG A CA 1
ATOM 802 C CA B ARG A 1 98 ? 19.798 96.655 40.431 0.50 20.54 98 ARG A CA 1
ATOM 803 C C . ARG A 1 98 ? 19.222 97.665 39.449 1.00 22.08 98 ARG A C 1
ATOM 804 O O . ARG A 1 98 ? 18.882 97.317 38.309 1.00 19.50 98 ARG A O 1
ATOM 813 N N . PRO A 1 99 ? 19.092 98.931 39.864 1.00 19.80 99 PRO A N 1
ATOM 814 C CA . PRO A 1 99 ? 18.527 99.911 38.924 1.00 21.88 99 PRO A CA 1
ATOM 815 C C . PRO A 1 99 ? 19.321 100.081 37.619 1.00 18.68 99 PRO A C 1
ATOM 816 O O . PRO A 1 99 ? 20.546 99.871 37.595 1.00 21.33 99 PRO A O 1
ATOM 820 N N . GLY A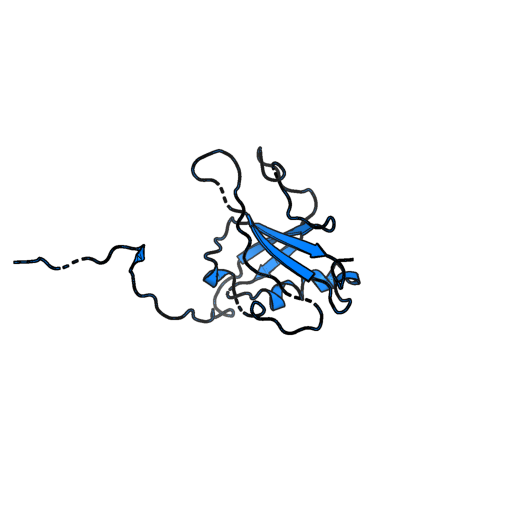 1 100 ? 18.608 100.399 36.532 1.00 18.06 100 GLY A N 1
ATOM 821 C CA . GLY A 1 100 ? 19.246 100.705 35.265 1.00 17.85 100 GLY A CA 1
ATOM 822 C C . GLY A 1 100 ? 19.361 99.525 34.321 1.00 14.28 100 GLY A C 1
ATOM 823 O O . GLY A 1 100 ? 18.484 98.648 34.297 1.00 15.58 100 GLY A O 1
ATOM 824 N N . TYR A 1 101 ? 20.444 99.533 33.531 1.00 11.31 101 TYR A N 1
ATOM 825 C CA . TYR A 1 101 ? 20.580 98.660 32.362 1.00 12.30 101 TYR A CA 1
ATOM 826 C C . TYR A 1 101 ? 21.891 97.891 32.429 1.00 10.79 101 TYR A C 1
ATOM 827 O O . TYR A 1 101 ? 22.777 98.237 33.226 1.00 12.93 101 TYR A O 1
ATOM 836 N N . ARG A 1 102 ? 21.948 96.821 31.656 1.00 11.01 102 ARG A N 1
ATOM 837 C CA A ARG A 1 102 ? 23.125 95.957 31.504 0.50 11.28 102 ARG A CA 1
ATOM 838 C CA B ARG A 1 102 ? 23.197 96.098 31.496 0.50 11.21 102 ARG A CA 1
ATOM 839 C C . ARG A 1 102 ? 23.399 95.814 30.030 1.00 10.64 102 ARG A C 1
ATOM 840 O O . ARG A 1 102 ? 22.531 96.083 29.215 1.00 10.77 102 ARG A O 1
ATOM 855 N N . VAL A 1 103 ? 24.582 95.325 29.670 1.00 9.21 103 VAL A N 1
ATOM 856 C CA . VAL A 1 103 ? 24.910 95.208 28.263 1.00 9.43 103 VAL A CA 1
ATOM 857 C C . VAL A 1 103 ? 25.604 93.885 27.953 1.00 9.87 103 VAL A C 1
ATOM 858 O O . VAL A 1 103 ? 26.410 93.377 28.762 1.00 12.53 103 VAL A O 1
ATOM 862 N N . LYS A 1 104 ? 25.267 93.328 26.799 1.00 9.43 104 LYS A N 1
ATOM 863 C CA . LYS A 1 104 ? 25.850 92.079 26.335 1.00 9.44 104 LYS A CA 1
ATOM 864 C C . LYS A 1 104 ? 26.258 92.251 24.884 1.00 8.55 104 LYS A C 1
ATOM 865 O O . LYS A 1 104 ? 25.404 92.503 24.001 1.00 9.71 104 LYS A O 1
ATOM 871 N N . GLU A 1 105 ? 27.550 92.135 24.605 1.00 9.10 105 GLU A N 1
ATOM 872 C CA A GLU A 1 105 ? 28.029 92.163 23.229 0.50 8.68 105 GLU A CA 1
ATOM 873 C CA B GLU A 1 105 ? 28.030 92.167 23.232 0.50 8.70 105 GLU A CA 1
ATOM 874 C C . GLU A 1 105 ? 27.579 90.903 22.520 1.00 11.77 105 GLU A C 1
ATOM 875 O O . GLU A 1 105 ? 27.699 89.804 23.066 1.00 12.42 105 GLU A O 1
ATOM 886 N N . ILE A 1 106 ? 27.068 91.041 21.288 1.00 10.52 106 ILE A N 1
ATOM 887 C CA . ILE A 1 106 ? 26.555 89.865 20.582 1.00 11.19 106 ILE A CA 1
ATOM 888 C C . ILE A 1 106 ? 27.324 89.458 19.308 1.00 10.73 106 ILE A C 1
ATOM 889 O O . ILE A 1 106 ? 27.425 88.273 19.004 1.00 11.25 106 ILE A O 1
ATOM 894 N N . GLY A 1 107 ? 27.884 90.405 18.594 1.00 10.55 107 GLY A N 1
ATOM 895 C CA . GLY A 1 107 ? 28.500 90.057 17.308 1.00 11.29 107 GLY A CA 1
ATOM 896 C C . GLY A 1 107 ? 28.895 91.273 16.528 1.00 11.50 107 GLY A C 1
ATOM 897 O O . GLY A 1 107 ? 28.640 92.410 16.930 1.00 12.26 107 GLY A O 1
ATOM 898 N N . SER A 1 108 ? 29.553 91.064 15.371 1.00 11.03 108 SER A N 1
ATOM 899 C CA A SER A 1 108 ? 30.004 92.201 14.577 0.50 10.77 108 SER A CA 1
ATOM 900 C CA B SER A 1 108 ? 30.097 92.170 14.585 0.50 10.93 108 SER A CA 1
ATOM 901 C C . SER A 1 108 ? 29.948 91.895 13.100 1.00 12.54 108 SER A C 1
ATOM 902 O O . SER A 1 108 ? 29.902 90.729 12.688 1.00 11.37 108 SER A O 1
ATOM 907 N N . THR A 1 109 ? 29.929 92.959 12.328 1.00 10.19 109 THR A N 1
ATOM 908 C CA . THR A 1 109 ? 29.965 92.856 10.873 1.00 10.01 109 THR A CA 1
ATOM 909 C C . THR A 1 109 ? 30.956 93.898 10.341 1.00 12.44 109 THR A C 1
ATOM 910 O O . THR A 1 109 ? 31.423 94.776 11.065 1.00 12.86 109 THR A O 1
ATOM 927 N N . SER A 1 111 ? 31.761 96.339 6.688 1.00 12.68 111 SER A N 1
ATOM 928 C CA A SER A 1 111 ? 31.353 96.790 5.362 0.50 15.36 111 SER A CA 1
ATOM 929 C CA B SER A 1 111 ? 31.310 96.760 5.372 0.50 15.12 111 SER A CA 1
ATOM 930 C C . SER A 1 111 ? 32.150 96.127 4.258 1.00 16.30 111 SER A C 1
ATOM 931 O O . SER A 1 111 ? 33.364 96.163 4.280 1.00 18.57 111 SER A O 1
ATOM 936 N N . GLY A 1 112 ? 31.451 95.523 3.299 1.00 17.50 112 GLY A N 1
ATOM 937 C CA . GLY A 1 112 ? 32.132 94.971 2.128 1.00 21.65 112 GLY A CA 1
ATOM 938 C C . GLY A 1 112 ? 32.782 93.626 2.373 1.00 25.36 112 GLY A C 1
ATOM 939 O O . GLY A 1 112 ? 33.530 93.136 1.531 1.00 31.50 112 GLY A O 1
ATOM 940 N N . ARG A 1 113 ? 32.511 93.016 3.522 1.00 20.05 113 ARG A N 1
ATOM 941 C CA . ARG A 1 113 ? 33.155 91.745 3.853 1.00 19.63 113 ARG A CA 1
ATOM 942 C C . ARG A 1 113 ? 32.125 90.782 4.439 1.00 24.53 113 ARG A C 1
ATOM 943 O O . ARG A 1 113 ? 31.262 91.189 5.231 1.00 29.37 113 ARG A O 1
ATOM 951 N N . LYS A 1 114 ? 32.187 89.522 4.028 1.00 19.21 114 LYS A N 1
ATOM 952 C CA . LYS A 1 114 ? 31.313 88.504 4.604 1.00 19.88 114 LYS A CA 1
ATOM 953 C C . LYS A 1 114 ? 31.935 88.023 5.895 1.00 19.19 114 LYS A C 1
A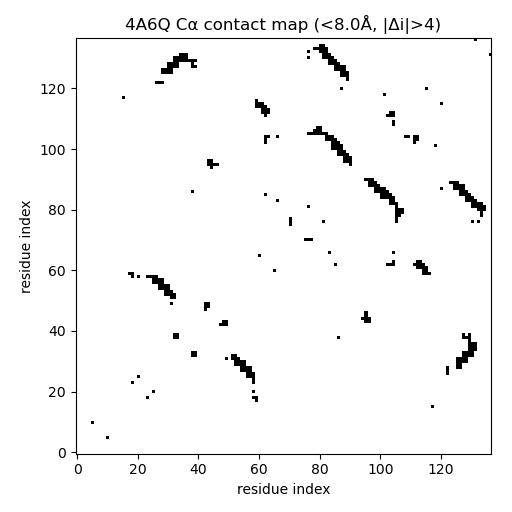TOM 954 O O . LYS A 1 114 ? 33.134 87.790 5.971 1.00 20.35 114 LYS A O 1
ATOM 956 N N . GLY A 1 115 ? 31.121 87.882 6.923 1.00 16.26 115 GLY A N 1
ATOM 957 C CA . GLY A 1 115 ? 31.624 87.415 8.192 1.00 15.58 115 GLY A CA 1
ATOM 958 C C . GLY A 1 115 ? 30.677 86.452 8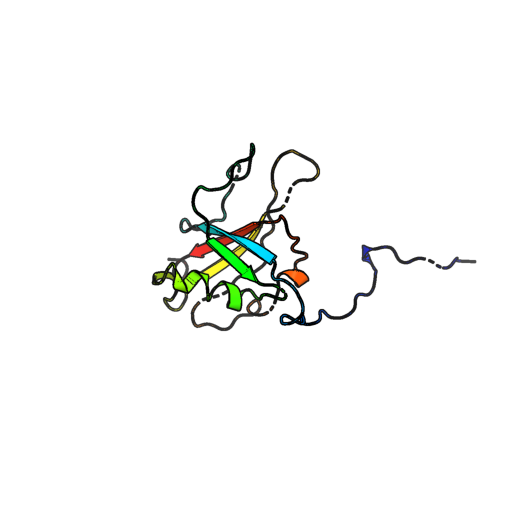.876 1.00 15.69 115 GLY A C 1
ATOM 959 O O . GLY A 1 115 ? 29.505 86.285 8.460 1.00 17.24 115 GLY A O 1
ATOM 960 N N . THR A 1 116 ? 31.169 85.849 9.950 1.00 16.15 116 THR A N 1
ATOM 961 C CA . THR A 1 116 ? 30.455 84.749 10.562 1.00 16.44 116 THR A CA 1
ATOM 962 C C . THR A 1 116 ? 29.212 85.165 11.325 1.00 14.74 116 THR A C 1
ATOM 963 O O . THR A 1 116 ? 28.373 84.291 11.610 1.00 17.24 116 THR A O 1
ATOM 967 N N . ASP A 1 117 ? 29.062 86.460 11.622 1.00 13.11 117 ASP A N 1
ATOM 968 C CA . ASP A 1 117 ? 27.878 86.913 12.381 1.00 13.85 117 ASP A CA 1
ATOM 969 C C . ASP A 1 117 ? 26.868 87.610 11.477 1.00 13.11 117 ASP A C 1
ATOM 970 O O . ASP A 1 117 ? 25.875 88.155 11.971 1.00 13.51 117 ASP A O 1
ATOM 975 N N . ASP A 1 118 ? 27.092 87.608 10.158 1.00 12.13 118 ASP A N 1
ATOM 976 C CA . ASP A 1 118 ? 26.235 88.381 9.266 1.00 11.20 118 ASP A CA 1
ATOM 977 C C . ASP A 1 118 ? 24.754 87.994 9.377 1.00 11.43 118 ASP A C 1
ATOM 978 O O . ASP A 1 118 ? 23.869 88.865 9.269 1.00 14.32 118 ASP A O 1
ATOM 983 N N . SER A 1 119 ? 24.503 86.708 9.561 1.00 12.22 119 SER A N 1
ATOM 984 C CA A SER A 1 119 ? 23.127 86.202 9.610 0.50 13.93 119 SER A CA 1
ATOM 985 C CA B SER A 1 119 ? 23.119 86.224 9.614 0.50 13.82 119 SER A CA 1
ATOM 986 C C . SER A 1 119 ? 22.605 86.029 11.033 1.00 13.45 119 SER A C 1
ATOM 987 O O . SER A 1 119 ? 21.539 85.425 11.249 1.00 15.03 119 SER A O 1
ATOM 1000 N N . THR A 1 121 ? 20.612 86.737 14.182 1.00 11.98 121 THR A N 1
ATOM 1001 C CA . THR A 1 121 ? 19.344 87.432 14.324 1.00 11.63 121 THR A CA 1
ATOM 1002 C C . THR A 1 121 ? 19.089 87.916 15.725 1.00 9.68 121 THR A C 1
ATOM 1003 O O . THR A 1 121 ? 19.657 87.419 16.716 1.00 12.05 121 THR A O 1
ATOM 1007 N N . LEU A 1 122 ? 18.214 88.914 15.824 1.00 10.16 122 LEU A N 1
ATOM 1008 C CA . LEU A 1 122 ? 17.767 89.350 17.145 1.00 11.06 122 LEU A CA 1
ATOM 1009 C C . LEU A 1 122 ? 17.227 88.191 17.985 1.00 12.18 122 LEU A C 1
ATOM 1010 O O . LEU A 1 122 ? 17.589 88.040 19.173 1.00 13.18 122 LEU A O 1
ATOM 1015 N N . GLN A 1 123 ? 16.388 87.356 17.401 1.00 11.86 123 GLN A N 1
ATOM 1016 C CA . GLN A 1 123 ? 15.808 86.258 18.185 1.00 11.71 123 GLN A CA 1
ATOM 1017 C C . GLN A 1 123 ? 16.838 85.237 18.697 1.00 13.74 123 GLN A C 1
ATOM 1018 O O . GLN A 1 123 ? 16.688 84.703 19.811 1.00 14.65 123 GLN A O 1
ATOM 1024 N N . SER A 1 124 ? 17.894 85.010 17.920 1.00 12.90 124 SER A N 1
ATOM 1025 C CA . SER A 1 124 ? 18.929 84.066 18.331 1.00 12.58 124 SER A CA 1
ATOM 1026 C C . SER A 1 124 ? 19.626 84.548 19.600 1.00 15.03 124 SER A C 1
ATOM 1027 O O . SER A 1 124 ? 20.190 83.750 20.355 1.00 16.22 124 SER A O 1
ATOM 1030 N N . GLN A 1 125 ? 19.588 85.866 19.816 1.00 14.16 125 GLN A N 1
ATOM 1031 C CA . GLN A 1 125 ? 20.304 86.439 20.966 1.00 11.93 125 GLN A CA 1
ATOM 1032 C C . GLN A 1 125 ? 19.353 86.783 22.115 1.00 15.07 125 GLN A C 1
ATOM 1033 O O . GLN A 1 125 ? 19.732 87.492 23.043 1.00 20.09 125 GLN A O 1
ATOM 1039 N N . LYS A 1 126 ? 18.122 86.280 22.034 1.00 14.22 126 LYS A N 1
ATOM 1040 C CA . LYS A 1 126 ? 17.057 86.515 23.022 1.00 17.16 126 LYS A CA 1
ATOM 1041 C C . LYS A 1 126 ? 16.763 87.981 23.279 1.00 18.57 126 LYS A C 1
ATOM 1042 O O . LYS A 1 126 ? 16.448 88.397 24.391 1.00 20.75 126 LYS A O 1
ATOM 1048 N N . PHE A 1 127 ? 16.864 88.762 22.227 1.00 16.18 127 PHE A N 1
ATOM 1049 C CA . PHE A 1 127 ? 16.400 90.142 22.232 1.00 14.55 127 PHE A CA 1
ATOM 1050 C C . PHE A 1 127 ? 14.935 90.161 22.638 1.00 17.95 127 PHE A C 1
ATOM 1051 O O . PHE A 1 127 ? 14.155 89.282 22.241 1.00 18.10 127 PHE A O 1
ATOM 1059 N N . GLN A 1 128 ? 14.564 91.165 23.421 1.00 16.16 128 GLN A N 1
ATOM 1060 C CA . GLN A 1 128 ? 13.166 91.381 23.783 1.00 13.33 128 GLN A CA 1
ATOM 1061 C C . GLN A 1 128 ? 12.785 92.788 23.461 1.00 13.88 128 GLN A C 1
ATOM 1062 O O . GLN A 1 128 ? 13.583 93.710 23.566 1.00 16.58 128 GLN A O 1
ATOM 1068 N N . ILE A 1 129 ? 11.522 92.970 23.064 1.00 20.00 129 ILE A N 1
ATOM 1069 C CA . ILE A 1 129 ? 11.010 94.305 22.852 1.00 21.86 129 ILE A CA 1
ATOM 1070 C C . ILE A 1 129 ? 11.205 95.016 24.160 1.00 27.55 129 ILE A C 1
ATOM 1071 O O . ILE A 1 129 ? 10.918 94.457 25.212 1.00 31.11 129 ILE A O 1
ATOM 1076 N N . GLY A 1 130 ? 11.718 96.233 24.117 1.00 25.18 130 GLY A N 1
ATOM 1077 C CA . GLY A 1 130 ? 11.980 96.924 25.356 1.00 20.40 130 GLY A CA 1
ATOM 1078 C C . GLY A 1 130 ? 13.479 97.057 25.512 1.00 18.99 130 GLY A C 1
ATOM 1079 O O . GLY A 1 130 ? 13.962 97.963 26.212 1.00 20.90 130 GLY A O 1
ATOM 1080 N N . ASP A 1 131 ? 14.207 96.119 24.908 1.00 13.55 131 ASP A N 1
ATOM 1081 C CA . ASP A 1 131 ? 15.672 96.241 24.919 1.00 13.49 131 ASP A CA 1
ATOM 1082 C C . ASP A 1 131 ? 16.099 97.281 23.901 1.00 15.18 131 ASP A C 1
ATOM 1083 O O . ASP A 1 131 ? 15.387 97.537 22.928 1.00 17.73 131 ASP A O 1
ATOM 1088 N N . TYR A 1 132 ? 17.317 97.800 24.058 1.00 13.54 132 TYR A N 1
ATOM 1089 C CA . TYR A 1 132 ? 17.925 98.692 23.051 1.00 12.51 132 TYR A CA 1
ATOM 1090 C C . TYR A 1 132 ? 19.058 97.987 22.333 1.00 11.84 132 TYR A C 1
ATOM 1091 O O . TYR A 1 132 ? 19.644 97.018 22.863 1.00 12.27 132 TYR A O 1
ATOM 1100 N N . LEU A 1 133 ? 19.354 98.434 21.113 1.00 9.42 133 LEU A N 1
ATOM 1101 C CA . LEU A 1 133 ? 20.543 97.931 20.409 1.00 9.89 133 LEU A CA 1
ATOM 1102 C C . LEU A 1 133 ? 21.605 99.009 20.365 1.00 12.76 133 LEU A C 1
ATOM 1103 O O . LEU A 1 133 ? 21.307 100.162 20.071 1.00 15.57 133 LEU A O 1
ATOM 1108 N N . ASP A 1 134 ? 22.852 98.657 20.699 1.00 9.18 134 ASP A N 1
ATOM 1109 C CA . ASP A 1 134 ? 23.929 99.656 20.699 1.00 8.27 134 ASP A CA 1
ATOM 1110 C C . ASP A 1 134 ? 24.959 99.210 19.682 1.00 10.89 134 ASP A C 1
ATOM 1111 O O . ASP A 1 134 ? 25.392 98.059 19.703 1.00 12.12 134 ASP A O 1
ATOM 1116 N N . ILE A 1 135 ? 25.357 100.094 18.785 1.00 9.82 135 ILE A N 1
ATOM 1117 C CA . ILE A 1 135 ? 26.335 99.719 17.761 1.00 9.91 135 ILE A CA 1
ATOM 1118 C C . ILE A 1 135 ? 27.530 100.649 17.837 1.00 9.88 135 ILE A C 1
ATOM 1119 O O . ILE A 1 135 ? 27.398 101.849 17.647 1.00 11.27 135 ILE A O 1
ATOM 1124 N N . ALA A 1 136 ? 28.700 100.092 18.127 1.00 11.20 136 ALA A N 1
ATOM 1125 C CA . ALA A 1 136 ? 29.919 100.871 18.149 1.00 11.89 136 ALA A CA 1
ATOM 1126 C C . ALA A 1 136 ? 30.553 100.747 16.761 1.00 11.64 136 ALA A C 1
ATOM 1127 O O . ALA A 1 136 ? 30.886 99.636 16.327 1.00 13.67 136 ALA A O 1
ATOM 1129 N N . ILE A 1 137 ? 30.685 101.867 16.060 1.00 11.00 137 ILE A N 1
ATOM 1130 C CA . ILE A 1 137 ? 31.179 101.837 14.677 1.00 9.05 137 ILE A CA 1
ATOM 1131 C C . ILE A 1 137 ? 32.617 102.329 14.714 1.00 13.72 137 ILE A C 1
ATOM 1132 O O . ILE A 1 137 ? 32.907 103.370 15.314 1.00 13.24 137 ILE A O 1
ATOM 1137 N N . THR A 1 138 ? 33.525 101.580 14.093 1.00 12.86 138 THR A N 1
ATOM 1138 C CA . THR A 1 138 ? 34.930 101.981 14.060 1.00 12.56 138 THR A CA 1
ATOM 1139 C C . THR A 1 138 ? 35.450 101.931 12.626 1.00 13.53 138 THR A C 1
ATOM 1140 O O . THR A 1 138 ? 34.942 101.199 11.798 1.00 14.98 138 THR A O 1
ATOM 1144 N N . PRO A 1 139 ? 36.439 102.768 12.305 1.00 13.84 139 PRO A N 1
ATOM 1145 C CA . PRO A 1 139 ? 36.918 102.832 10.923 1.00 13.90 139 PRO A CA 1
ATOM 1146 C C . PRO A 1 139 ? 37.745 101.606 10.543 1.00 15.56 139 PRO A C 1
ATOM 1147 O O . PRO A 1 139 ? 38.103 100.800 11.411 1.00 18.20 139 PRO A O 1
ATOM 1151 N N . PRO A 1 140 ? 38.034 101.445 9.242 1.00 14.70 140 PRO A N 1
ATOM 1152 C CA . PRO A 1 140 ? 38.798 100.305 8.734 1.00 16.51 140 PRO A CA 1
ATOM 1153 C C . PRO A 1 140 ? 40.137 100.118 9.409 1.00 19.21 140 PRO A C 1
ATOM 1154 O O . PRO A 1 140 ? 40.802 101.100 9.796 1.00 17.92 140 PRO A O 1
ATOM 1158 N N . ASN A 1 141 ? 40.509 98.843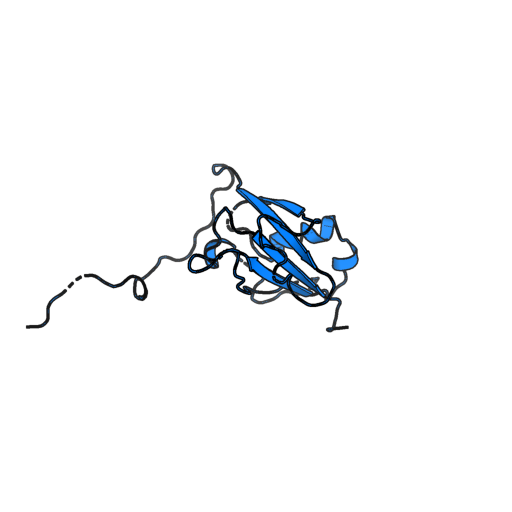 9.522 1.00 19.86 141 ASN A N 1
ATOM 1159 C CA . ASN A 1 141 ? 41.813 98.409 10.022 1.00 16.93 141 ASN A CA 1
ATOM 1160 C C . ASN A 1 141 ? 42.174 98.918 11.399 1.00 19.22 141 ASN A C 1
ATOM 1161 O O . ASN A 1 141 ? 43.357 99.121 11.712 1.00 25.22 141 ASN A O 1
ATOM 1166 N N . ARG A 1 142 ? 41.147 99.095 12.220 1.00 18.25 142 ARG A N 1
ATOM 1167 C CA . ARG A 1 142 ? 41.292 99.539 13.593 1.00 22.79 142 ARG A CA 1
ATOM 1168 C C . ARG A 1 142 ? 42.070 100.853 13.669 1.00 27.29 142 ARG A C 1
ATOM 1169 O O . ARG A 1 142 ? 42.884 101.033 14.557 1.00 28.81 142 ARG A O 1
ATOM 1177 N N A ALA A 1 143 ? 41.809 101.754 12.726 0.50 26.54 143 ALA A N 1
ATOM 1178 N N B ALA A 1 143 ? 41.819 101.760 12.730 0.50 26.53 143 ALA A N 1
ATOM 1179 C CA A ALA A 1 143 ? 42.477 103.050 12.673 0.50 28.68 143 ALA A CA 1
ATOM 1180 C CA B ALA A 1 143 ? 42.459 103.067 12.748 0.50 28.64 143 ALA A CA 1
ATOM 1181 C C A ALA A 1 143 ? 42.310 103.838 13.964 0.50 29.26 143 ALA A C 1
ATOM 1182 C C B ALA A 1 143 ? 41.551 104.108 13.394 0.50 28.60 143 ALA A C 1
ATOM 1183 O O A ALA A 1 143 ? 42.832 104.944 14.095 0.50 31.34 143 ALA A O 1
ATOM 1184 O O B ALA A 1 143 ? 40.805 103.805 14.328 0.50 27.88 143 ALA A O 1
#

InterPro domains:
  IPR010516 Sin3 associated polypeptide p18 [P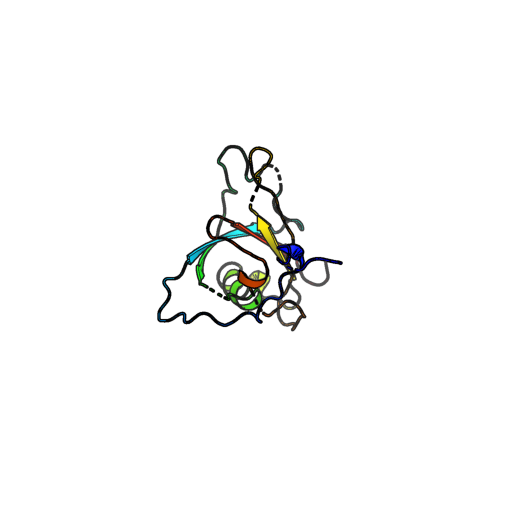F06487] (20-137)
  IPR010516 Sin3 associated polypeptide p18 [PTHR13082] (11-151)
  IPR017250 Histone deacetylase complex subunit SAP18 [PIRSF037637] (1-153)
  IPR042534 Sin3 associated polypeptide p18 superfamily [G3DSA:3.10.20.550] (1-143)

Sequence (137 aa):
GPDSRVTQEEIKKEPEKPIDREKTCCPLLLRVFTTNNGRHHRDEFSRGNVPSSELQIYTWDATLKELTSSLVKEVYYPEARKKKGTHFNFAIVFDLKRRPGYRRVKEEIGSSTSSGRKGTDDSSTLQSQKFQIGDYLDIAITPPNRAA

Organism: Mus musculus (NCBI:txid10090)

Radius of gyration: 17.46 Å; Cα contacts (8 Å, |Δi|>4): 239; chains: 1; bounding box: 41×59×40 Å

Secondary structure (DSSP, 8-state):
-------GGG--PPPP----GGGSPPEEEEEEEESSSS----TT-TT---S--EEEEE----HHHHHHHHHHH-GGGGSTT-EEEEEEE---SSSS--EEEEEE------TT---TGGGT--BTBEEEEEEE-GGG-

Solvent-accessible surface area: 9804 Å² total

CATH classification: 3.10.20.550

GO terms:
  GO:0005654 nucleoplasm (C, TAS)
  GO:0005515 protein binding (F, IPI)

Nearest PDB structures (foldseek):
  4a6q-assembly1_A  TM=1.007E+00  e=1.871E-25  Mus musculus
  4a8x-assembly1_C  TM=9.594E-01  e=1.077E-19  Mus musculus
  4a90-assembly1_A  TM=8.898E-01  e=3.881E-20  Mus musculus
  4a90-assembly2_B  TM=9.043E-01  e=2.494E-19  Mus musculus
  8scb-assembly1_DD  TM=2.600E-01  e=6.913E+00  Oryctolagus cuniculus

B-factor: mean 20.71, std 9.92, range [7.09, 85.76]

Foldseek 3Di:
DDDDDDDPVPDDDDDDDDDPPVPDFFAKAKEAEAAPQDWDDVCFFPPHHPPDIDIDTHHLDAPQNVVVVVCVVVVVCLPPQKKKWKKKWADPPDGGIDIGTDDMDHPDDDDRRGGCVVVVHDRVIHMYIYIYDHPND